Protein AF-X0PXN6-F1 (afdb_monomer_lite)

Organism: NCBI:txid1219028

pLDDT: mean 72.83, std 19.93, range [31.2, 92.56]

InterPro domains:
  IPR001207 Transposase, mutator type [PF00872] (10-103)
  IPR001207 Transposase, mutator type [PTHR33217] (7-123)

Foldseek 3Di:
DDDPVQLLPDLDLVSNVVVLVVCCVVPCVPCVPVNCVCVVCVVVVCCCSFAAPLQSVVVVDCCVVCVLVVQLVVVCVVVVHQPDPVSSVVSSVVSSVVVVVVDDDRGPVVCVVVVVQVQTAHSNHGDPDPDPHDDPPPDDDDPPPDPDDDDDDDDDDDD

Secondary structure (DSSP, 8-state):
---THHHHT-SSHHHHHHHHHHHHHHHTTT-HHHHHHHHHTHHHHTGGGGS-HHHHHHHS--HHHHHHHHHHHHHHHHTTS-SSHHHHHHHHHHHHHHHHTTPPPPSSTTHHHHHHTTPPEETTEE-------PPP---S--------PPP--------

Structure (mmCIF, N/CA/C/O backbone):
data_AF-X0PXN6-F1
#
_entry.id   AF-X0PXN6-F1
#
loop_
_atom_site.group_PDB
_atom_site.id
_atom_site.type_symbol
_atom_site.label_atom_id
_atom_site.label_alt_id
_atom_site.label_comp_id
_atom_site.label_asym_id
_atom_site.label_entity_id
_atom_site.label_seq_id
_atom_site.pdbx_PDB_ins_code
_atom_site.Cartn_x
_atom_site.Cartn_y
_atom_site.Cartn_z
_atom_site.occupancy
_atom_site.B_iso_or_equiv
_atom_site.auth_seq_id
_atom_site.auth_comp_id
_atom_site.auth_asym_id
_atom_site.auth_atom_id
_atom_site.pdbx_PDB_model_num
ATOM 1 N N . MET A 1 1 ? -6.263 10.591 22.579 1.00 42.00 1 MET A N 1
ATOM 2 C CA . MET A 1 1 ? -6.491 10.896 21.155 1.00 42.00 1 MET A CA 1
ATOM 3 C C . MET A 1 1 ? -6.136 9.650 20.378 1.00 42.00 1 MET A C 1
ATOM 5 O O . MET A 1 1 ? -4.974 9.266 20.478 1.00 42.00 1 MET A O 1
ATOM 9 N N . PRO A 1 2 ? -7.087 9.024 19.677 1.00 44.78 2 PRO A N 1
ATOM 10 C CA . PRO A 1 2 ? -6.759 7.929 18.789 1.00 44.78 2 PRO A CA 1
ATOM 11 C C . PRO A 1 2 ? -6.020 8.474 17.561 1.00 44.78 2 PRO A C 1
ATOM 13 O O . PRO A 1 2 ? -6.481 9.409 16.908 1.00 44.78 2 PRO A O 1
ATOM 16 N N . THR A 1 3 ? -4.816 7.975 17.293 1.00 45.84 3 THR A N 1
ATOM 17 C CA . THR A 1 3 ? -4.031 8.392 16.112 1.00 45.84 3 THR A CA 1
ATOM 18 C C . THR A 1 3 ? -4.481 7.617 14.866 1.00 45.84 3 THR A C 1
ATOM 20 O O . THR A 1 3 ? -5.019 6.525 15.019 1.00 45.84 3 THR A O 1
ATOM 23 N N . PRO A 1 4 ? -4.248 8.103 13.628 1.00 49.81 4 PRO A N 1
ATOM 24 C CA . PRO A 1 4 ? -4.602 7.365 12.404 1.00 49.81 4 PRO A CA 1
ATOM 25 C C . PRO A 1 4 ? -4.075 5.919 12.360 1.00 49.81 4 PRO A C 1
ATOM 27 O O . PRO A 1 4 ? -4.700 5.058 11.754 1.00 49.81 4 PRO A O 1
ATOM 30 N N . GLY A 1 5 ? -2.975 5.629 13.070 1.00 50.62 5 GLY A N 1
ATOM 31 C CA . GLY A 1 5 ? -2.446 4.272 13.219 1.00 50.62 5 GLY A CA 1
ATOM 32 C C . GLY A 1 5 ? -3.343 3.309 14.008 1.00 50.62 5 GLY A C 1
ATOM 33 O O . GLY A 1 5 ? -3.165 2.106 13.890 1.00 50.62 5 GLY A O 1
ATOM 34 N N . GLU A 1 6 ? -4.321 3.787 14.782 1.00 53.44 6 GLU A N 1
ATOM 35 C CA . GLU A 1 6 ? -5.251 2.931 15.538 1.00 53.44 6 GLU A CA 1
ATOM 36 C C . GLU A 1 6 ? -6.342 2.298 14.666 1.00 53.44 6 GLU A C 1
ATOM 38 O O . GLU A 1 6 ? -6.915 1.287 15.064 1.00 53.44 6 GLU A O 1
ATOM 43 N N . ILE A 1 7 ? -6.601 2.849 13.474 1.00 56.06 7 ILE A N 1
ATOM 44 C CA . ILE A 1 7 ? -7.507 2.243 12.487 1.00 56.06 7 ILE A CA 1
ATOM 45 C C . ILE A 1 7 ? -6.787 1.090 11.772 1.00 56.06 7 ILE A C 1
ATOM 47 O O . ILE A 1 7 ? -7.339 -0.002 11.663 1.00 56.06 7 ILE A O 1
ATOM 51 N N . ASP A 1 8 ? -5.529 1.307 11.374 1.00 52.91 8 ASP A N 1
ATOM 52 C CA . ASP A 1 8 ? -4.734 0.326 10.623 1.00 52.91 8 ASP A CA 1
ATOM 53 C C . ASP A 1 8 ? -4.127 -0.778 11.511 1.00 52.91 8 ASP A C 1
ATOM 55 O O . ASP A 1 8 ? -3.851 -1.869 11.032 1.00 52.91 8 ASP A O 1
ATOM 59 N N . LEU A 1 9 ? -3.910 -0.546 12.812 1.00 57.59 9 LEU A N 1
ATOM 60 C CA . LEU A 1 9 ? -3.360 -1.554 13.741 1.00 57.59 9 LEU A CA 1
ATOM 61 C C . LEU A 1 9 ? -4.438 -2.327 14.516 1.00 57.59 9 LEU A C 1
ATOM 63 O O . LEU A 1 9 ? -4.117 -3.100 15.422 1.00 57.59 9 LEU A O 1
ATOM 67 N N . ALA A 1 10 ? -5.718 -2.117 14.208 1.00 59.00 10 ALA A N 1
ATOM 68 C CA . ALA A 1 10 ? -6.798 -2.819 14.881 1.00 59.00 10 ALA A CA 1
ATOM 69 C C . ALA A 1 10 ? -6.804 -4.309 14.492 1.00 59.00 10 ALA A C 1
ATOM 71 O O . ALA A 1 10 ? -7.171 -4.684 13.385 1.00 59.00 10 ALA A O 1
ATOM 72 N N . GLU A 1 11 ? -6.470 -5.179 15.448 1.00 63.19 11 GLU A N 1
ATOM 73 C CA . GLU A 1 11 ? -6.535 -6.646 15.299 1.00 63.19 11 GLU A CA 1
ATOM 74 C C . GLU A 1 11 ? -7.973 -7.188 15.128 1.00 63.19 11 GLU A C 1
ATOM 76 O O . GLU A 1 11 ? -8.176 -8.390 14.943 1.00 63.19 11 GLU A O 1
ATOM 81 N N . ASP A 1 12 ? -8.983 -6.319 15.243 1.00 72.50 12 ASP A N 1
ATOM 82 C CA . ASP A 1 12 ? -10.396 -6.683 15.244 1.00 72.50 12 ASP A CA 1
ATOM 83 C C . ASP A 1 12 ? -11.243 -5.684 14.448 1.00 72.50 12 ASP A C 1
ATOM 85 O O . ASP A 1 12 ? -11.092 -4.467 14.596 1.00 72.50 12 ASP A O 1
ATOM 89 N N . ILE A 1 13 ? -12.187 -6.211 13.666 1.00 74.56 13 ILE A N 1
ATOM 90 C CA . ILE A 1 13 ? -13.124 -5.434 12.843 1.00 74.56 13 ILE A CA 1
ATOM 91 C C . ILE A 1 13 ? -13.958 -4.512 13.737 1.00 74.56 13 ILE A C 1
ATOM 93 O O . ILE A 1 13 ? -14.159 -3.346 13.403 1.00 74.56 13 ILE A O 1
ATOM 97 N N . ASP A 1 14 ? -14.381 -5.002 14.904 1.00 76.56 14 ASP A N 1
ATOM 98 C CA . ASP A 1 14 ? -15.207 -4.232 15.837 1.00 76.56 14 ASP A CA 1
ATOM 99 C C . ASP A 1 14 ? -14.459 -2.997 16.363 1.00 76.56 14 ASP A C 1
ATOM 101 O O . ASP A 1 14 ? -15.012 -1.897 16.429 1.00 76.56 14 ASP A O 1
ATOM 105 N N . LYS A 1 15 ? -13.166 -3.151 16.681 1.00 77.38 15 LYS A N 1
ATOM 106 C CA . LYS A 1 15 ? -12.310 -2.037 17.118 1.00 77.38 15 LYS A CA 1
ATOM 107 C C . LYS A 1 15 ? -12.059 -1.052 15.981 1.00 77.38 15 LYS A C 1
ATOM 109 O O . LYS A 1 15 ? -12.125 0.156 16.204 1.00 77.38 15 LYS A O 1
ATOM 114 N N . ALA A 1 16 ? -11.831 -1.557 14.771 1.00 78.62 16 ALA A N 1
ATOM 115 C CA . ALA A 1 16 ? -11.609 -0.723 13.599 1.00 78.62 16 ALA A CA 1
ATOM 116 C C . ALA A 1 16 ? -12.847 0.128 13.262 1.00 78.62 16 ALA A C 1
ATOM 118 O O . ALA A 1 16 ? -12.730 1.320 12.987 1.00 78.62 16 ALA A O 1
ATOM 119 N N . GLN A 1 17 ? -14.052 -0.434 13.387 1.00 79.75 17 GLN A N 1
ATOM 120 C CA . GLN A 1 17 ? -15.301 0.310 13.201 1.00 79.75 17 GLN A CA 1
ATOM 121 C C . GLN A 1 17 ? -15.504 1.408 14.251 1.00 79.75 17 GLN A C 1
ATOM 123 O O . GLN A 1 17 ? -15.982 2.495 13.920 1.00 79.75 17 GLN A O 1
ATOM 128 N N . VAL A 1 18 ? -15.140 1.156 15.514 1.00 83.38 18 VAL A N 1
ATOM 129 C CA . VAL A 1 18 ? -15.170 2.194 16.559 1.00 83.38 18 VAL A CA 1
ATOM 130 C C . VAL A 1 18 ? -14.184 3.317 16.229 1.00 83.38 18 VAL A C 1
ATOM 132 O O . VAL A 1 18 ? -14.535 4.491 16.354 1.00 83.38 18 VAL A O 1
ATOM 135 N N . ALA A 1 19 ? -12.987 2.974 15.751 1.00 82.38 19 ALA A N 1
ATOM 136 C CA . ALA A 1 19 ? -11.973 3.949 15.368 1.00 82.38 19 ALA A CA 1
ATOM 137 C C . ALA A 1 19 ? -12.395 4.794 14.149 1.00 82.38 19 ALA A C 1
ATOM 139 O O . ALA A 1 19 ? -12.211 6.010 14.168 1.00 82.38 19 ALA A O 1
ATOM 140 N N . ILE A 1 20 ? -13.043 4.199 13.138 1.00 83.44 20 ILE A N 1
ATOM 141 C CA . ILE A 1 20 ? -13.601 4.934 11.985 1.00 83.44 20 ILE A CA 1
ATOM 142 C C . ILE A 1 20 ? -14.661 5.946 12.439 1.00 83.44 20 ILE A C 1
ATOM 144 O O . ILE A 1 20 ? -14.635 7.095 12.004 1.00 83.44 20 ILE A O 1
ATOM 148 N N . LYS A 1 21 ? -15.553 5.563 13.361 1.00 83.88 21 LYS A N 1
ATOM 149 C CA . LYS A 1 21 ? -16.565 6.483 13.913 1.00 83.88 21 LYS A CA 1
ATOM 150 C C . LYS A 1 21 ? -15.941 7.634 14.700 1.00 83.88 21 LYS A C 1
ATOM 152 O O . LYS A 1 21 ? -16.400 8.767 14.595 1.00 83.88 21 LYS A O 1
ATOM 157 N N . ALA A 1 22 ? -14.894 7.365 15.478 1.00 84.81 22 ALA A N 1
ATOM 158 C CA . ALA A 1 22 ? -14.157 8.418 16.174 1.00 84.81 22 ALA A CA 1
ATOM 159 C C . ALA A 1 22 ? -13.478 9.379 15.180 1.00 84.81 22 ALA A C 1
ATOM 161 O O . ALA A 1 22 ? -13.573 10.594 15.329 1.00 84.81 22 ALA A O 1
ATOM 162 N N . PHE A 1 23 ? -12.871 8.841 14.118 1.00 84.31 23 PHE A N 1
ATOM 163 C CA . PHE A 1 23 ? -12.252 9.630 13.053 1.00 84.31 23 PHE A CA 1
ATOM 164 C C . PHE A 1 23 ? -13.262 10.511 12.307 1.00 84.31 23 PHE A C 1
ATOM 166 O O . PHE A 1 23 ? -12.964 11.663 11.989 1.00 84.31 23 PHE A O 1
ATOM 173 N N . GLU A 1 24 ? -14.464 9.996 12.050 1.00 87.31 24 GLU A N 1
ATOM 174 C CA . GLU A 1 24 ? -15.550 10.772 11.456 1.00 87.31 24 GLU A CA 1
ATOM 175 C C . GLU A 1 24 ? -15.902 11.986 12.325 1.00 87.31 24 GLU A C 1
ATOM 177 O O . GLU A 1 24 ? -15.924 13.107 11.818 1.00 87.31 24 GLU A O 1
ATOM 182 N N . ILE A 1 25 ? -16.086 11.796 13.634 1.00 87.06 25 ILE A N 1
ATOM 183 C CA . ILE A 1 25 ? -16.408 12.885 14.571 1.00 87.06 25 ILE A CA 1
ATOM 184 C C . ILE A 1 25 ? -15.316 13.964 14.568 1.00 87.06 25 ILE A C 1
ATOM 186 O O . ILE A 1 25 ? -15.624 15.155 14.496 1.00 87.06 25 ILE A O 1
ATOM 190 N N . ASP A 1 26 ? -14.048 13.554 14.599 1.00 86.06 26 ASP A N 1
ATOM 191 C CA . ASP A 1 26 ? -12.920 14.476 14.743 1.00 86.06 26 ASP A CA 1
ATOM 192 C C . ASP A 1 26 ? -12.595 15.243 13.446 1.00 86.06 26 ASP A C 1
ATOM 194 O O . ASP A 1 26 ? -12.159 16.399 13.493 1.00 86.06 26 ASP A O 1
ATOM 198 N N . TYR A 1 27 ? -12.811 14.632 12.273 1.00 86.00 27 TYR A N 1
ATOM 199 C CA . TYR A 1 27 ? -12.330 15.170 10.994 1.00 86.00 27 TYR A CA 1
ATOM 200 C C . TYR A 1 27 ? -13.418 15.532 9.976 1.00 86.00 27 TYR A C 1
ATOM 202 O O . TYR A 1 27 ? -13.090 16.218 8.999 1.00 86.00 27 TYR A O 1
ATOM 210 N N . ALA A 1 28 ? -14.692 15.170 10.182 1.00 83.12 28 ALA A N 1
ATOM 211 C CA . ALA A 1 28 ? -15.772 15.443 9.219 1.00 83.12 28 ALA A CA 1
ATOM 212 C C . ALA A 1 28 ? -15.908 16.931 8.873 1.00 83.12 28 ALA A C 1
ATOM 214 O O . ALA A 1 28 ? -16.120 17.280 7.713 1.00 83.12 28 ALA A O 1
ATOM 215 N N . VAL A 1 29 ? -15.720 17.819 9.855 1.00 87.06 29 VAL A N 1
ATOM 216 C CA . VAL A 1 29 ? -15.842 19.272 9.650 1.00 87.06 29 VAL A CA 1
ATOM 217 C C . VAL A 1 29 ? -14.716 19.812 8.765 1.00 87.06 29 VAL A C 1
ATOM 219 O O . VAL A 1 29 ? -14.941 20.687 7.930 1.00 87.06 29 VAL A O 1
ATOM 222 N N . LYS A 1 30 ? -13.494 19.295 8.928 1.00 90.06 30 LYS A N 1
ATOM 223 C CA . LYS A 1 30 ? -12.305 19.820 8.242 1.00 90.06 30 LYS A CA 1
ATOM 224 C C . LYS A 1 30 ? -12.074 19.166 6.881 1.00 90.06 30 LYS A C 1
ATOM 226 O O . LYS A 1 30 ? -11.629 19.837 5.951 1.00 90.06 30 LYS A O 1
ATOM 231 N N . TYR A 1 31 ? -12.374 17.875 6.756 1.00 89.12 31 TYR A N 1
ATOM 232 C CA . TYR A 1 31 ? -12.085 17.078 5.563 1.00 89.12 31 TYR A CA 1
ATOM 233 C C . TYR A 1 31 ? -13.262 16.172 5.164 1.00 89.12 31 TYR A C 1
ATOM 235 O O . TYR A 1 31 ? -13.097 14.954 5.059 1.00 89.12 31 TYR A O 1
ATOM 243 N N . PRO A 1 32 ? -14.439 16.743 4.854 1.00 88.50 32 PRO A N 1
ATOM 244 C CA . PRO A 1 32 ? -15.662 15.969 4.626 1.00 88.50 32 PRO A CA 1
ATOM 245 C C . PRO A 1 32 ? -15.529 14.942 3.492 1.00 88.50 32 PRO A C 1
ATOM 247 O O . PRO A 1 32 ? -16.033 13.830 3.591 1.00 88.50 32 PRO A O 1
ATOM 250 N N . LYS A 1 33 ? -14.787 15.271 2.425 1.00 90.25 33 LYS A N 1
ATOM 251 C CA . LYS A 1 33 ? -14.565 14.354 1.291 1.00 90.25 33 LYS A CA 1
ATOM 252 C C . LYS A 1 33 ? -13.654 13.172 1.628 1.00 90.25 33 LYS A C 1
ATOM 254 O O . LYS A 1 33 ? -13.830 12.101 1.060 1.00 90.25 33 LYS A O 1
ATOM 259 N N . ALA A 1 34 ? -12.658 13.380 2.490 1.00 86.88 34 ALA A N 1
ATOM 260 C CA . ALA A 1 34 ? -11.730 12.320 2.881 1.00 86.88 34 ALA A CA 1
ATOM 261 C C . ALA A 1 34 ? -12.410 11.344 3.844 1.00 86.88 34 ALA A C 1
ATOM 263 O O . ALA A 1 34 ? -12.277 10.137 3.692 1.00 86.88 34 ALA A O 1
ATOM 264 N N . VAL A 1 35 ? -13.195 11.882 4.778 1.00 89.00 35 VAL A N 1
ATOM 265 C CA . VAL A 1 35 ? -13.983 11.094 5.728 1.00 89.00 35 VAL A CA 1
ATOM 266 C C . VAL A 1 35 ? -15.020 10.251 4.992 1.00 89.00 35 VAL A C 1
ATOM 268 O O . VAL A 1 35 ? -15.028 9.044 5.189 1.00 89.00 35 VAL A O 1
ATOM 271 N N . ALA A 1 36 ? -15.775 10.844 4.056 1.00 89.88 36 ALA A N 1
ATOM 272 C CA . ALA A 1 36 ? -16.732 10.108 3.227 1.00 89.88 36 ALA A CA 1
ATOM 273 C C . ALA A 1 36 ? -16.087 8.916 2.499 1.00 89.88 36 ALA A C 1
ATOM 275 O O . ALA A 1 36 ? -16.656 7.836 2.441 1.00 89.88 36 ALA A O 1
ATOM 276 N N . LYS A 1 37 ? -14.859 9.078 1.991 1.00 88.81 37 LYS A N 1
ATOM 277 C CA . LYS A 1 37 ? -14.141 7.984 1.324 1.00 88.81 37 LYS A CA 1
ATOM 278 C C . LYS A 1 37 ? -13.801 6.827 2.257 1.00 88.81 37 LYS A C 1
ATOM 280 O O . LYS A 1 37 ? -13.876 5.682 1.840 1.00 88.81 37 LYS A O 1
ATOM 285 N N . ILE A 1 38 ? -13.438 7.118 3.500 1.00 86.12 38 ILE A N 1
ATOM 286 C CA . ILE A 1 38 ? -13.111 6.082 4.484 1.00 86.12 38 ILE A CA 1
ATOM 287 C C . ILE A 1 38 ? -14.384 5.383 4.971 1.00 86.12 38 ILE A C 1
ATOM 289 O O . ILE A 1 38 ? -14.378 4.169 5.143 1.00 86.12 38 ILE A O 1
ATOM 293 N N . THR A 1 39 ? -15.474 6.126 5.180 1.00 86.44 39 THR A N 1
ATOM 294 C CA . THR A 1 39 ? -16.744 5.564 5.657 1.00 86.44 39 THR A CA 1
ATOM 295 C C . THR A 1 39 ? -17.475 4.760 4.585 1.00 86.44 39 THR A C 1
ATOM 297 O O . THR A 1 39 ? -18.019 3.706 4.904 1.00 86.44 39 THR A O 1
ATOM 300 N N . ASP A 1 40 ? -17.476 5.227 3.332 1.00 89.00 40 ASP A N 1
ATOM 301 C CA . ASP A 1 40 ? -18.170 4.566 2.218 1.00 89.00 40 ASP A CA 1
ATOM 302 C C . ASP A 1 40 ? -17.488 3.250 1.821 1.00 89.00 40 ASP A C 1
ATOM 304 O O . ASP A 1 40 ? -18.171 2.275 1.524 1.00 89.00 40 ASP A O 1
ATOM 308 N N . ASP A 1 41 ? -16.151 3.219 1.846 1.00 87.62 41 ASP A N 1
ATOM 309 C CA . ASP A 1 41 ? -15.335 2.071 1.429 1.00 87.62 41 ASP A CA 1
ATOM 310 C C . ASP A 1 41 ? -14.812 1.255 2.640 1.00 87.62 41 ASP A C 1
ATOM 312 O O . ASP A 1 41 ? -13.833 0.510 2.535 1.00 87.62 41 ASP A O 1
ATOM 316 N N . ALA A 1 42 ? -15.434 1.400 3.819 1.00 84.12 42 ALA A N 1
ATOM 317 C CA . ALA A 1 42 ? -14.969 0.795 5.073 1.00 84.12 42 ALA A CA 1
ATOM 318 C C . ALA A 1 42 ? -14.912 -0.744 5.030 1.00 84.12 42 ALA A C 1
ATOM 320 O O . ALA A 1 42 ? -14.042 -1.354 5.648 1.00 84.12 42 ALA A O 1
ATOM 321 N N . ASP A 1 43 ? -15.819 -1.394 4.304 1.00 81.94 43 ASP A N 1
ATOM 322 C CA . ASP A 1 43 ? -15.826 -2.847 4.121 1.00 81.94 43 ASP A CA 1
ATOM 323 C C . ASP A 1 43 ? -14.606 -3.330 3.324 1.00 81.94 43 ASP A C 1
ATOM 325 O O . ASP A 1 43 ? -13.959 -4.303 3.710 1.00 81.94 43 ASP A O 1
ATOM 329 N N . VAL A 1 44 ? -14.248 -2.607 2.261 1.00 84.94 44 VAL A N 1
ATOM 330 C CA . VAL A 1 44 ? -13.060 -2.870 1.442 1.00 84.94 44 VAL A CA 1
ATOM 331 C C . VAL A 1 44 ? -11.786 -2.611 2.243 1.00 84.94 44 VAL A C 1
ATOM 333 O O . VAL A 1 44 ? -10.851 -3.411 2.184 1.00 84.94 44 VAL A O 1
ATOM 336 N N . LEU A 1 45 ? -11.752 -1.520 3.013 1.00 83.62 45 LEU A N 1
ATOM 337 C CA . LEU A 1 45 ? -10.599 -1.151 3.833 1.00 83.62 45 LEU A CA 1
ATOM 338 C C . LEU A 1 45 ? -10.331 -2.147 4.963 1.00 83.62 45 LEU A C 1
ATOM 340 O O . LEU A 1 45 ? -9.179 -2.306 5.336 1.00 83.62 45 LEU A O 1
ATOM 344 N N . LEU A 1 46 ? -11.345 -2.843 5.485 1.00 84.00 46 LEU A N 1
ATOM 345 C CA . LEU A 1 46 ? -11.185 -3.809 6.582 1.00 84.00 46 LEU A CA 1
ATOM 346 C C . LEU A 1 46 ? -11.002 -5.262 6.115 1.00 84.00 46 LEU A C 1
ATOM 348 O O . LEU A 1 46 ? -10.771 -6.151 6.939 1.00 84.00 46 LEU A O 1
ATOM 352 N N . GLU A 1 47 ? -11.049 -5.531 4.807 1.00 85.06 47 GLU A N 1
ATOM 353 C CA . GLU A 1 47 ? -10.868 -6.882 4.255 1.00 85.06 47 GLU A CA 1
ATOM 354 C C . GLU A 1 47 ? -9.474 -7.457 4.578 1.00 85.06 47 GLU A C 1
ATOM 356 O O . GLU A 1 47 ? -9.326 -8.676 4.679 1.00 85.06 47 GLU A O 1
ATOM 361 N N . PHE A 1 48 ? -8.455 -6.613 4.817 1.00 79.88 48 PHE A N 1
ATOM 362 C CA . PHE A 1 48 ? -7.098 -7.073 5.154 1.00 79.88 48 PHE A CA 1
ATOM 363 C C . PHE A 1 48 ? -7.057 -7.941 6.428 1.00 79.88 48 PHE A C 1
ATOM 365 O O . PHE A 1 48 ? -6.229 -8.846 6.526 1.00 79.88 48 PHE A O 1
ATOM 372 N N . ILE A 1 49 ? -7.981 -7.732 7.377 1.00 81.00 49 ILE A N 1
ATOM 373 C CA . ILE A 1 49 ? -8.052 -8.468 8.656 1.00 81.00 49 ILE A CA 1
ATOM 374 C C . ILE A 1 49 ? -8.336 -9.968 8.425 1.00 81.00 49 ILE A C 1
ATOM 376 O O . ILE A 1 49 ? -8.041 -10.814 9.274 1.00 81.00 49 ILE A O 1
ATOM 380 N N . ARG A 1 50 ? -8.881 -10.321 7.252 1.00 81.38 50 ARG A N 1
ATOM 381 C CA . ARG A 1 50 ? -9.162 -11.705 6.830 1.00 81.38 50 ARG A CA 1
ATOM 382 C C . ARG A 1 50 ? -7.957 -12.430 6.231 1.00 81.38 50 ARG A C 1
ATOM 384 O O . ARG A 1 50 ? -8.079 -13.604 5.876 1.00 81.38 50 ARG A O 1
ATOM 391 N N . TYR A 1 51 ? -6.819 -11.754 6.107 1.00 82.00 51 TYR A N 1
ATOM 392 C CA . TYR A 1 51 ? -5.540 -12.335 5.700 1.00 82.00 51 TYR A CA 1
ATOM 393 C C . TYR A 1 51 ? -4.670 -12.642 6.930 1.00 82.00 51 TYR A C 1
ATOM 395 O O . TYR A 1 51 ? -4.941 -12.103 8.006 1.00 82.00 51 TYR A O 1
ATOM 403 N N . PRO A 1 52 ? -3.636 -13.498 6.801 1.00 85.00 52 PRO A N 1
ATOM 404 C CA . PRO A 1 52 ? -2.739 -13.828 7.906 1.00 85.00 52 PRO A CA 1
ATOM 405 C C . PRO A 1 52 ? -2.094 -12.587 8.529 1.00 85.00 52 PRO A C 1
ATOM 407 O O . PRO A 1 52 ? -1.681 -11.682 7.798 1.00 85.00 52 PRO A O 1
ATOM 410 N N . ALA A 1 53 ? -1.948 -12.570 9.857 1.00 83.81 53 ALA A N 1
ATOM 411 C CA . ALA A 1 53 ? -1.330 -11.447 10.571 1.00 83.81 53 ALA A CA 1
ATOM 412 C C . ALA A 1 53 ? 0.114 -11.191 10.113 1.00 83.81 53 ALA A C 1
ATOM 414 O O . ALA A 1 53 ? 0.560 -10.049 10.012 1.00 83.81 53 ALA A O 1
ATOM 415 N N . GLU A 1 54 ? 0.832 -12.251 9.744 1.00 83.62 54 GLU A N 1
ATOM 416 C CA . GLU A 1 54 ? 2.191 -12.190 9.210 1.00 83.62 54 GLU A CA 1
ATOM 417 C C . GLU A 1 54 ? 2.267 -11.415 7.888 1.00 83.62 54 GLU A C 1
ATOM 419 O O . GLU A 1 54 ? 3.328 -10.920 7.514 1.00 83.62 54 GLU A O 1
ATOM 424 N N . HIS A 1 55 ? 1.152 -11.291 7.163 1.00 85.94 55 HIS A N 1
ATOM 425 C CA . HIS A 1 55 ? 1.094 -10.560 5.897 1.00 85.94 55 HIS A CA 1
ATOM 426 C C . HIS A 1 55 ? 0.700 -9.094 6.081 1.00 85.94 55 HIS A C 1
ATOM 428 O O . HIS A 1 55 ? 0.968 -8.299 5.181 1.00 85.94 55 HIS A O 1
ATOM 434 N N . TRP A 1 56 ? 0.132 -8.697 7.226 1.00 86.50 56 TRP A N 1
ATOM 435 C CA . TRP A 1 56 ? -0.375 -7.333 7.444 1.00 86.50 56 TRP A CA 1
ATOM 436 C C . TRP A 1 56 ? 0.700 -6.260 7.252 1.00 86.50 56 TRP A C 1
ATOM 438 O O . TRP A 1 56 ? 0.440 -5.241 6.618 1.00 86.50 56 TRP A O 1
ATOM 448 N N . ILE A 1 57 ? 1.941 -6.523 7.679 1.00 83.88 57 ILE A N 1
ATOM 449 C CA . ILE A 1 57 ? 3.072 -5.600 7.470 1.00 83.88 57 ILE A CA 1
ATOM 450 C C . ILE A 1 57 ? 3.323 -5.292 5.985 1.00 83.88 57 ILE A C 1
ATOM 452 O O . ILE A 1 57 ? 3.733 -4.183 5.646 1.00 83.88 57 ILE A O 1
ATOM 456 N N . HIS A 1 58 ? 3.052 -6.251 5.096 1.00 84.69 58 HIS A N 1
ATOM 457 C CA . HIS A 1 58 ? 3.196 -6.092 3.647 1.00 84.69 58 HIS A CA 1
ATOM 458 C C . HIS A 1 58 ? 1.948 -5.476 3.007 1.00 84.69 58 HIS A C 1
ATOM 460 O O . HIS A 1 58 ? 2.064 -4.832 1.969 1.00 84.69 58 HIS A O 1
ATOM 466 N N . LEU A 1 59 ? 0.771 -5.645 3.620 1.00 84.50 59 LEU A N 1
ATOM 467 C CA . LEU A 1 59 ? -0.502 -5.097 3.139 1.00 84.50 59 LEU A CA 1
ATOM 468 C C . LEU A 1 59 ? -0.704 -3.625 3.531 1.00 84.50 59 LEU A C 1
ATOM 470 O O . LEU A 1 59 ? -1.323 -2.883 2.776 1.00 84.50 59 LEU A O 1
ATOM 474 N N . HIS A 1 60 ? -0.154 -3.183 4.665 1.00 83.56 60 HIS A N 1
ATOM 475 C CA . HIS A 1 60 ? -0.295 -1.798 5.150 1.00 83.56 60 HIS A CA 1
ATOM 476 C C . HIS A 1 60 ? 0.754 -0.845 4.578 1.00 83.56 60 HIS A C 1
ATOM 478 O O . HIS A 1 60 ? 0.748 0.349 4.868 1.00 83.56 60 HIS A O 1
ATOM 484 N N . THR A 1 61 ? 1.686 -1.353 3.773 1.00 83.62 61 THR A N 1
ATOM 485 C CA . THR A 1 61 ? 2.722 -0.532 3.157 1.00 83.62 61 THR A CA 1
ATOM 486 C C . THR A 1 61 ? 2.489 -0.382 1.661 1.00 83.62 61 THR A C 1
ATOM 488 O O . THR A 1 61 ? 2.302 -1.347 0.924 1.00 83.62 61 THR A O 1
ATOM 491 N N . THR A 1 62 ? 2.576 0.853 1.179 1.00 86.62 62 THR A N 1
ATOM 492 C CA . THR A 1 62 ? 2.564 1.1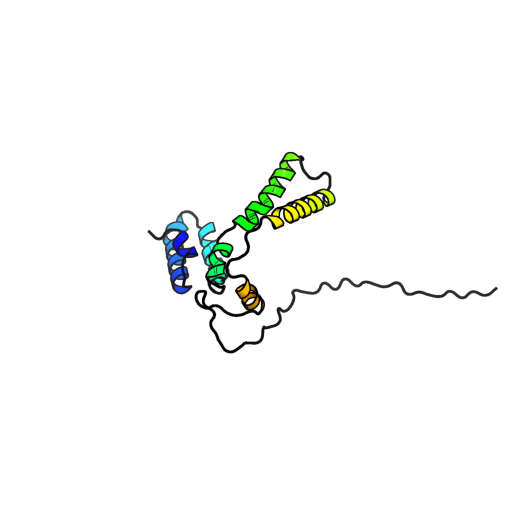64 -0.254 1.00 86.62 62 THR A CA 1
ATOM 493 C C . THR A 1 62 ? 3.954 1.052 -0.881 1.00 86.62 62 THR A C 1
ATOM 495 O O . THR A 1 62 ? 4.079 1.121 -2.105 1.00 86.62 62 THR A O 1
ATOM 498 N N . ASN A 1 63 ? 5.007 0.821 -0.082 1.00 84.81 63 ASN A N 1
ATOM 499 C CA . ASN A 1 63 ? 6.401 0.769 -0.533 1.00 84.81 63 ASN A CA 1
ATOM 500 C C . ASN A 1 63 ? 6.643 -0.186 -1.719 1.00 84.81 63 ASN A C 1
ATOM 502 O O . ASN A 1 63 ? 7.352 0.221 -2.643 1.00 84.81 63 ASN A O 1
ATOM 506 N N . PRO A 1 64 ? 6.073 -1.412 -1.766 1.00 82.00 64 PRO A N 1
ATOM 507 C CA . PRO A 1 64 ? 6.254 -2.311 -2.908 1.00 82.00 64 PRO A CA 1
ATOM 508 C C . PRO A 1 64 ? 5.761 -1.709 -4.232 1.00 82.00 64 PRO A C 1
ATOM 510 O O . PRO A 1 64 ? 6.362 -1.926 -5.287 1.00 82.00 64 PRO A O 1
ATOM 513 N N . ILE A 1 65 ? 4.702 -0.901 -4.182 1.00 84.00 65 ILE A N 1
ATOM 514 C CA . ILE A 1 65 ? 4.125 -0.225 -5.346 1.00 84.00 65 ILE A CA 1
ATOM 515 C C . ILE A 1 65 ? 4.905 1.066 -5.626 1.00 84.00 65 ILE A C 1
ATOM 517 O O . ILE A 1 65 ? 5.394 1.289 -6.731 1.00 84.00 65 ILE A O 1
ATOM 521 N N . GLU A 1 66 ? 5.087 1.921 -4.626 1.00 87.94 66 GLU A N 1
ATOM 522 C CA . GLU A 1 66 ? 5.715 3.229 -4.813 1.00 87.94 66 GLU A CA 1
ATOM 523 C C . GLU A 1 66 ? 7.184 3.128 -5.230 1.00 87.94 66 GLU A C 1
ATOM 525 O O . GLU A 1 66 ? 7.603 3.814 -6.165 1.00 87.94 66 GLU A O 1
ATOM 530 N N . SER A 1 67 ? 7.959 2.243 -4.598 1.00 86.50 67 SER A N 1
ATOM 531 C CA . SER A 1 67 ? 9.389 2.071 -4.879 1.00 86.50 67 SER A CA 1
ATOM 532 C C . SER A 1 67 ? 9.636 1.580 -6.308 1.00 86.50 67 SER A C 1
ATOM 534 O O . SER A 1 67 ? 10.515 2.092 -7.005 1.00 86.50 67 SER A O 1
ATOM 536 N N . THR A 1 68 ? 8.815 0.642 -6.789 1.00 83.81 68 THR A N 1
ATOM 537 C CA . THR A 1 68 ? 8.949 0.080 -8.141 1.00 83.81 68 THR A CA 1
ATOM 538 C C . THR A 1 68 ? 8.604 1.108 -9.215 1.00 83.81 68 THR A C 1
ATOM 540 O O . THR A 1 68 ? 9.355 1.285 -10.181 1.00 83.81 68 THR A O 1
ATOM 543 N N . PHE A 1 69 ? 7.522 1.867 -9.029 1.00 84.94 69 PHE A N 1
ATOM 544 C CA . PHE A 1 69 ? 7.142 2.926 -9.964 1.00 84.94 69 PHE A CA 1
ATOM 545 C C . PHE A 1 69 ? 8.029 4.173 -9.868 1.00 84.94 69 PHE A C 1
ATOM 547 O O . PHE A 1 69 ? 8.166 4.895 -10.862 1.00 84.94 69 PHE A O 1
ATOM 554 N N . ALA A 1 70 ? 8.681 4.429 -8.730 1.00 88.19 70 ALA A N 1
ATOM 555 C CA . ALA A 1 70 ? 9.617 5.541 -8.582 1.00 88.19 70 ALA A CA 1
ATOM 556 C C . ALA A 1 70 ? 10.775 5.449 -9.587 1.00 88.19 70 ALA A C 1
ATOM 558 O O . ALA A 1 70 ? 11.114 6.450 -10.223 1.00 88.19 70 ALA A O 1
ATOM 559 N N . THR A 1 71 ? 11.330 4.253 -9.817 1.00 85.31 71 THR A N 1
ATOM 560 C CA . THR A 1 71 ? 12.404 4.046 -10.804 1.00 85.31 71 THR A CA 1
ATOM 561 C C . THR A 1 71 ? 11.934 4.332 -12.231 1.00 85.31 71 THR A C 1
ATOM 563 O O . THR A 1 71 ? 12.632 5.006 -12.995 1.00 85.31 71 THR A O 1
ATOM 566 N N . VAL A 1 72 ? 10.726 3.887 -12.587 1.00 86.25 72 VAL A N 1
ATOM 567 C CA . VAL A 1 72 ? 10.133 4.139 -13.910 1.00 86.25 72 VAL A CA 1
ATOM 568 C C . VAL A 1 72 ? 9.902 5.637 -14.126 1.00 86.25 72 VAL A C 1
ATOM 570 O O . VAL A 1 72 ? 10.292 6.184 -15.163 1.00 86.25 72 VAL A O 1
ATOM 573 N N . ARG A 1 73 ? 9.333 6.330 -13.131 1.00 87.88 73 ARG A N 1
ATOM 574 C CA . ARG A 1 73 ? 9.095 7.784 -13.171 1.00 87.88 73 ARG A CA 1
ATOM 575 C C . ARG A 1 73 ? 10.400 8.565 -13.291 1.00 87.88 73 ARG A C 1
ATOM 577 O O . ARG A 1 73 ? 10.501 9.448 -14.142 1.00 87.88 73 ARG A O 1
ATOM 584 N N . LEU A 1 74 ? 11.407 8.212 -12.489 1.00 88.00 74 LEU A N 1
ATOM 585 C CA . LEU A 1 74 ? 12.730 8.835 -12.532 1.00 88.00 74 LEU A CA 1
ATOM 586 C C . LEU A 1 74 ? 13.352 8.701 -13.921 1.00 88.00 74 LEU A C 1
ATOM 588 O O . LEU A 1 74 ? 13.764 9.698 -14.515 1.00 88.00 74 LEU A O 1
ATOM 592 N N . ARG A 1 75 ? 13.385 7.484 -14.471 1.00 85.06 75 ARG A N 1
ATOM 593 C CA . ARG A 1 75 ? 14.007 7.249 -15.773 1.00 85.06 75 ARG A CA 1
ATOM 594 C C . ARG A 1 75 ? 13.258 7.962 -16.896 1.00 85.06 75 ARG A C 1
ATOM 596 O O . ARG A 1 75 ? 13.907 8.563 -17.743 1.00 85.06 75 ARG A O 1
ATOM 603 N N . THR A 1 76 ? 11.927 7.980 -16.850 1.00 86.19 76 THR A N 1
ATOM 604 C CA . THR A 1 76 ? 11.094 8.696 -17.831 1.00 86.19 76 THR A CA 1
ATOM 605 C C . THR A 1 76 ? 11.380 10.197 -17.817 1.00 86.19 76 THR A C 1
ATOM 607 O O . THR A 1 76 ? 11.477 10.819 -18.873 1.00 86.19 76 THR A O 1
ATOM 610 N N . LYS A 1 77 ? 11.578 10.782 -16.628 1.00 86.31 77 LYS A N 1
ATOM 611 C CA . LYS A 1 77 ? 11.955 12.192 -16.477 1.00 86.31 77 LYS A CA 1
ATOM 612 C C . LYS A 1 77 ? 13.342 12.476 -17.065 1.00 86.31 77 LYS A C 1
ATOM 614 O O . LYS A 1 77 ? 13.499 13.454 -17.788 1.00 86.31 77 LYS A O 1
ATOM 619 N N . VAL A 1 78 ? 14.328 11.616 -16.794 1.00 87.12 78 VAL A N 1
ATOM 620 C CA . VAL A 1 78 ? 15.712 11.776 -17.285 1.00 87.12 78 VAL A CA 1
ATOM 621 C C . VAL A 1 78 ? 15.802 11.641 -18.806 1.00 87.12 78 VAL A C 1
ATOM 623 O O . VAL A 1 78 ? 16.506 12.418 -19.444 1.00 87.12 78 VAL A O 1
ATOM 626 N N . THR A 1 79 ? 15.074 10.698 -19.411 1.00 84.75 79 THR A N 1
ATOM 627 C CA . THR A 1 79 ? 15.101 10.481 -20.869 1.00 84.75 79 THR A CA 1
ATOM 628 C C . THR A 1 79 ? 14.190 11.428 -21.648 1.00 84.75 79 THR A C 1
ATOM 630 O O . THR A 1 79 ? 14.105 11.298 -22.863 1.00 84.75 79 THR A O 1
ATOM 633 N N . LYS A 1 80 ? 13.519 12.378 -20.974 1.00 85.56 80 LYS A N 1
ATOM 634 C CA . LYS A 1 80 ? 12.505 13.275 -21.562 1.00 85.56 80 LYS A CA 1
ATOM 635 C C . LYS A 1 80 ? 11.371 12.513 -22.259 1.00 85.56 80 LYS A C 1
ATOM 637 O O . LYS A 1 80 ? 10.880 12.913 -23.310 1.00 85.56 80 LYS A O 1
ATOM 642 N N . GLY A 1 81 ? 10.936 11.424 -21.634 1.00 79.94 81 GLY A N 1
ATOM 643 C CA . GLY A 1 81 ? 9.885 10.554 -22.138 1.00 79.94 81 GLY A CA 1
ATOM 644 C C . GLY A 1 81 ? 10.412 9.395 -22.989 1.00 79.94 81 GLY A C 1
ATOM 645 O O . GLY A 1 81 ? 11.584 9.353 -23.367 1.00 79.94 81 GLY A O 1
ATOM 646 N N . PRO A 1 82 ? 9.560 8.400 -23.257 1.00 75.69 82 PRO A N 1
ATOM 647 C CA . PRO A 1 82 ? 9.866 7.348 -24.203 1.00 75.69 82 PRO A CA 1
ATOM 648 C C . PRO A 1 82 ? 9.496 7.828 -25.608 1.00 75.69 82 PRO A C 1
ATOM 650 O O . PRO A 1 82 ? 8.346 8.182 -25.854 1.00 75.69 82 PRO A O 1
ATOM 653 N N . GLY A 1 83 ? 10.447 7.825 -26.544 1.00 82.94 83 GLY A N 1
ATOM 654 C CA . GLY A 1 83 ? 10.227 8.291 -27.925 1.00 82.94 83 GLY A CA 1
ATOM 655 C C . GLY A 1 83 ? 9.095 7.579 -28.689 1.00 82.94 83 GLY A C 1
ATOM 656 O O . GLY A 1 83 ? 8.728 8.004 -29.778 1.00 82.94 83 GLY A O 1
ATOM 657 N N . SER A 1 84 ? 8.522 6.509 -28.130 1.00 88.19 84 SER A N 1
ATOM 658 C CA . SER A 1 84 ? 7.270 5.896 -28.571 1.00 88.19 84 SER A CA 1
ATOM 659 C C . SER A 1 84 ? 6.575 5.166 -27.412 1.00 88.19 84 SER A C 1
ATOM 661 O O . SER A 1 84 ? 7.205 4.804 -26.414 1.00 88.19 84 SER A O 1
ATOM 663 N N . ARG A 1 85 ? 5.274 4.871 -27.555 1.00 88.19 85 ARG A N 1
ATOM 664 C CA . ARG A 1 85 ? 4.516 4.068 -26.573 1.00 88.19 85 ARG A CA 1
ATOM 665 C C . ARG A 1 85 ? 5.134 2.682 -26.356 1.00 88.19 85 ARG A C 1
ATOM 667 O O . ARG A 1 85 ? 5.230 2.230 -25.218 1.00 88.19 85 ARG A O 1
ATOM 674 N N . ALA A 1 86 ? 5.562 2.025 -27.435 1.00 92.25 86 ALA A N 1
ATOM 675 C CA . ALA A 1 86 ? 6.189 0.706 -27.370 1.00 92.25 86 ALA A CA 1
ATOM 676 C C . ALA A 1 86 ? 7.514 0.748 -26.591 1.00 92.25 86 ALA A C 1
ATOM 678 O O . ALA A 1 86 ? 7.738 -0.089 -25.718 1.00 92.25 86 ALA A O 1
ATOM 679 N N . ALA A 1 87 ? 8.344 1.769 -26.835 1.00 88.00 87 ALA A N 1
ATOM 680 C CA . ALA A 1 87 ? 9.589 1.972 -26.098 1.00 88.00 87 ALA A CA 1
ATOM 681 C C . ALA A 1 87 ? 9.337 2.239 -24.605 1.00 88.00 87 ALA A C 1
ATOM 683 O O . ALA A 1 87 ? 10.062 1.729 -23.754 1.00 88.00 87 ALA A O 1
ATOM 684 N N . GLY A 1 88 ? 8.282 2.989 -24.273 1.00 89.25 88 GLY A N 1
ATOM 685 C CA . GLY A 1 88 ? 7.901 3.267 -22.887 1.00 89.25 88 GLY A CA 1
ATOM 686 C C . GLY A 1 88 ? 7.460 2.022 -22.133 1.00 89.25 88 GLY A C 1
ATOM 687 O O . GLY A 1 88 ? 7.900 1.801 -21.006 1.00 89.25 88 GLY A O 1
ATOM 688 N N . LEU A 1 89 ? 6.648 1.177 -22.771 1.00 91.62 89 LEU A N 1
ATOM 689 C CA . LEU A 1 89 ? 6.211 -0.085 -22.181 1.00 91.62 89 LEU A CA 1
ATOM 690 C C . LEU A 1 89 ? 7.389 -1.047 -21.976 1.00 91.62 89 LEU A C 1
ATOM 692 O O . LEU A 1 89 ? 7.522 -1.622 -20.898 1.00 91.62 89 LEU A O 1
ATOM 696 N N . ALA A 1 90 ? 8.272 -1.174 -22.972 1.00 92.06 90 ALA A N 1
ATOM 697 C CA . ALA A 1 90 ? 9.480 -1.988 -22.860 1.00 92.06 90 ALA A CA 1
ATOM 698 C C . ALA A 1 90 ? 10.401 -1.491 -21.733 1.00 92.06 90 ALA A C 1
ATOM 700 O O . ALA A 1 90 ? 10.925 -2.293 -20.961 1.00 92.06 90 ALA A O 1
ATOM 701 N N . MET A 1 91 ? 10.557 -0.170 -21.595 1.00 90.69 91 MET A N 1
ATOM 702 C CA . MET A 1 91 ? 11.345 0.430 -20.521 1.00 90.69 91 MET A CA 1
ATOM 703 C C . MET A 1 91 ? 10.739 0.150 -19.144 1.00 90.69 91 MET A C 1
ATOM 705 O O . MET A 1 91 ? 11.464 -0.272 -18.247 1.00 90.69 91 MET A O 1
ATOM 709 N N . ALA A 1 92 ? 9.430 0.353 -18.971 1.00 90.12 92 ALA A N 1
ATOM 710 C CA . ALA A 1 92 ? 8.748 0.052 -17.715 1.00 90.12 92 ALA A CA 1
ATOM 711 C C . ALA A 1 92 ? 8.911 -1.428 -17.343 1.00 90.12 92 ALA A C 1
ATOM 713 O O . ALA A 1 92 ? 9.364 -1.724 -16.243 1.00 90.12 92 ALA A O 1
ATOM 714 N N . TYR A 1 93 ? 8.660 -2.337 -18.293 1.00 91.62 93 TYR A N 1
ATOM 715 C CA . TYR A 1 93 ? 8.833 -3.776 -18.096 1.00 91.62 93 TYR A CA 1
ATOM 716 C C . TYR A 1 93 ? 10.248 -4.126 -17.622 1.00 91.62 93 TYR A C 1
ATOM 718 O O . TYR A 1 93 ? 10.406 -4.787 -16.600 1.00 91.62 93 TYR A O 1
ATOM 726 N N . LYS A 1 94 ? 11.287 -3.640 -18.314 1.00 92.56 94 LYS A N 1
ATOM 727 C CA . LYS A 1 94 ? 12.681 -3.952 -17.964 1.00 92.56 94 LYS A CA 1
ATOM 728 C C . LYS A 1 94 ? 13.121 -3.358 -16.629 1.00 92.56 94 LYS A C 1
ATOM 730 O O . LYS A 1 94 ? 13.891 -3.988 -15.910 1.00 92.56 94 LYS A O 1
ATOM 735 N N . LEU A 1 95 ? 12.625 -2.178 -16.266 1.00 90.31 95 LEU A N 1
ATOM 736 C CA . LEU A 1 95 ? 12.911 -1.584 -14.959 1.00 90.31 95 LEU A CA 1
ATOM 737 C C . LEU A 1 95 ? 12.203 -2.334 -13.827 1.00 90.31 95 LEU A C 1
ATOM 739 O O . LEU A 1 95 ? 12.807 -2.545 -12.778 1.00 90.31 95 LEU A O 1
ATOM 743 N N . THR A 1 96 ? 10.966 -2.783 -14.042 1.00 89.44 96 THR A N 1
ATOM 744 C CA . THR A 1 96 ? 10.246 -3.622 -13.077 1.00 89.44 96 THR A CA 1
ATOM 745 C C . THR A 1 96 ? 10.905 -4.996 -12.931 1.00 89.44 96 THR A C 1
ATOM 747 O O . THR A 1 96 ? 11.114 -5.442 -11.807 1.00 89.44 96 THR A O 1
ATOM 750 N N . GLU A 1 97 ? 11.319 -5.627 -14.034 1.00 91.06 97 GLU A N 1
ATOM 751 C CA . GLU A 1 97 ? 12.067 -6.895 -14.039 1.00 91.06 97 GLU A CA 1
ATOM 752 C C . GLU A 1 97 ? 13.385 -6.774 -13.252 1.00 91.06 97 GLU A C 1
ATOM 754 O O . GLU A 1 97 ? 13.698 -7.623 -12.421 1.00 91.06 97 GLU A O 1
ATOM 759 N N . ALA A 1 98 ? 14.129 -5.677 -13.433 1.00 88.69 98 ALA A N 1
ATOM 760 C CA . ALA A 1 98 ? 15.349 -5.415 -12.669 1.00 88.69 98 ALA A CA 1
ATOM 761 C C . ALA A 1 98 ? 15.083 -5.137 -11.176 1.00 88.69 98 ALA A C 1
ATOM 763 O O . ALA A 1 98 ? 15.881 -5.526 -10.319 1.00 88.69 98 ALA A O 1
ATOM 764 N N . ALA A 1 99 ? 13.975 -4.465 -10.847 1.00 85.69 99 ALA A N 1
ATOM 765 C CA . ALA A 1 99 ? 13.586 -4.200 -9.464 1.00 85.69 99 ALA A CA 1
ATOM 766 C C . ALA A 1 99 ? 13.185 -5.484 -8.719 1.00 85.69 99 ALA A C 1
ATOM 768 O O . ALA A 1 99 ? 13.507 -5.613 -7.537 1.00 85.69 99 ALA A O 1
ATOM 769 N N . GLN A 1 100 ? 12.560 -6.444 -9.413 1.00 87.94 100 GLN A N 1
ATOM 770 C CA . GLN A 1 100 ? 12.100 -7.718 -8.850 1.00 87.94 100 GLN A CA 1
ATOM 771 C C . GLN A 1 100 ? 13.203 -8.478 -8.106 1.00 87.94 100 GLN A C 1
ATOM 773 O O . GLN A 1 100 ? 12.954 -9.038 -7.042 1.00 87.94 100 GLN A O 1
ATOM 778 N N . ALA A 1 101 ? 14.436 -8.461 -8.619 1.00 87.06 101 ALA A N 1
ATOM 779 C CA . ALA A 1 101 ? 15.570 -9.163 -8.011 1.00 87.06 101 ALA A CA 1
ATOM 780 C C . ALA A 1 101 ? 15.910 -8.687 -6.583 1.00 87.06 101 ALA A C 1
ATOM 782 O O . ALA A 1 101 ? 16.665 -9.344 -5.873 1.00 87.06 101 ALA A O 1
ATOM 783 N N . ARG A 1 102 ? 15.387 -7.527 -6.172 1.00 84.62 10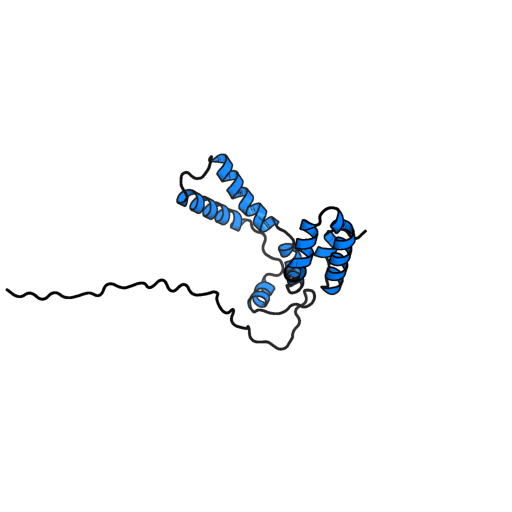2 ARG A N 1
ATOM 784 C CA . ARG A 1 102 ? 15.674 -6.865 -4.893 1.00 84.62 102 ARG A CA 1
ATOM 785 C C . ARG A 1 102 ? 14.488 -6.919 -3.932 1.00 84.62 102 ARG A C 1
ATOM 787 O O . ARG A 1 102 ? 14.580 -6.372 -2.836 1.00 84.62 102 ARG A O 1
ATOM 794 N N . TRP A 1 103 ? 13.356 -7.478 -4.360 1.00 86.88 103 TRP A N 1
ATOM 795 C CA . TRP A 1 103 ? 12.140 -7.473 -3.558 1.00 86.88 103 TRP A CA 1
ATOM 796 C C . TRP A 1 103 ? 12.294 -8.365 -2.337 1.00 86.88 103 TRP A C 1
ATOM 798 O O . TRP A 1 103 ? 12.793 -9.488 -2.410 1.00 86.88 103 TRP A O 1
ATOM 808 N N . ARG A 1 104 ? 11.842 -7.841 -1.199 1.00 85.31 104 ARG A N 1
ATOM 809 C CA . ARG A 1 104 ? 11.744 -8.617 0.027 1.00 85.31 104 ARG A CA 1
ATOM 810 C C . ARG A 1 104 ? 10.642 -9.661 -0.156 1.00 85.31 104 ARG A C 1
ATOM 812 O O . ARG A 1 104 ? 9.555 -9.337 -0.627 1.00 85.31 104 ARG A O 1
ATOM 819 N N . ALA A 1 105 ? 10.933 -10.903 0.217 1.00 85.62 105 ALA A N 1
ATOM 820 C CA . ALA A 1 105 ? 9.917 -11.943 0.272 1.00 85.62 105 ALA A CA 1
ATOM 821 C C . ALA A 1 105 ? 8.851 -11.602 1.327 1.00 85.62 105 ALA A C 1
ATOM 823 O O . ALA A 1 105 ? 9.158 -10.995 2.353 1.00 85.62 105 ALA A O 1
ATOM 824 N N . VAL A 1 106 ? 7.612 -12.018 1.069 1.00 85.25 106 VAL A N 1
ATOM 825 C CA . VAL A 1 106 ? 6.521 -11.931 2.048 1.00 85.25 106 VAL A CA 1
ATOM 826 C C . VAL A 1 106 ? 6.870 -12.804 3.253 1.00 85.25 106 VAL A C 1
ATOM 828 O O . VAL A 1 106 ? 7.411 -13.900 3.088 1.00 85.25 106 VAL A O 1
ATOM 831 N N . ASP A 1 107 ? 6.575 -12.326 4.459 1.00 85.69 107 ASP A N 1
ATOM 832 C CA . ASP A 1 107 ? 6.805 -13.115 5.668 1.00 85.69 107 ASP A CA 1
ATOM 833 C C . ASP A 1 107 ? 5.855 -14.333 5.687 1.00 85.69 107 ASP A C 1
ATOM 835 O O . ASP A 1 107 ? 4.740 -14.289 5.171 1.00 85.69 107 ASP A O 1
ATOM 839 N N . SER A 1 108 ? 6.311 -15.471 6.215 1.00 86.25 108 SER A N 1
ATOM 840 C CA . SER A 1 108 ? 5.579 -16.751 6.153 1.00 86.25 108 SER A CA 1
ATOM 841 C C . SER A 1 108 ? 5.036 -17.116 4.747 1.00 86.25 108 SER A C 1
ATOM 843 O O . SER A 1 108 ? 3.824 -17.268 4.562 1.00 86.25 108 SER A O 1
ATOM 845 N N . PRO A 1 109 ? 5.907 -17.336 3.732 1.00 86.19 109 PRO A N 1
ATOM 846 C CA . PRO A 1 109 ? 5.484 -17.628 2.353 1.00 86.19 109 PRO A CA 1
ATOM 847 C C . PRO A 1 109 ? 4.588 -18.864 2.201 1.00 86.19 109 PRO A C 1
ATOM 849 O O . PRO A 1 109 ? 3.798 -18.955 1.265 1.00 86.19 109 PRO A O 1
ATOM 852 N N . HIS A 1 110 ? 4.695 -19.828 3.117 1.00 84.69 110 HIS A N 1
ATOM 853 C CA . HIS A 1 110 ? 3.892 -21.050 3.101 1.00 84.69 110 HIS A CA 1
ATOM 854 C C . HIS A 1 110 ? 2.386 -20.772 3.282 1.00 84.69 110 HIS A C 1
ATOM 856 O O . HIS A 1 110 ? 1.562 -21.519 2.754 1.00 84.69 110 HIS A O 1
ATOM 862 N N . LEU A 1 111 ? 2.010 -19.664 3.937 1.00 86.25 111 LEU A N 1
ATOM 863 C CA . LEU A 1 111 ? 0.610 -19.253 4.110 1.00 86.25 111 LEU A CA 1
ATOM 864 C C . LEU A 1 111 ? -0.015 -18.714 2.817 1.00 86.25 111 LEU A C 1
ATOM 866 O 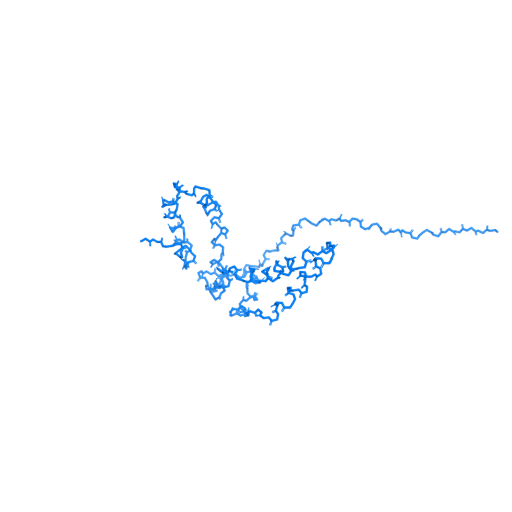O . LEU A 1 111 ? -1.234 -18.756 2.660 1.00 86.25 111 LEU A O 1
ATOM 870 N N . VAL A 1 112 ? 0.796 -18.283 1.843 1.00 85.69 112 VAL A N 1
ATOM 871 C CA . VAL A 1 112 ? 0.309 -17.794 0.540 1.00 85.69 112 VAL A CA 1
ATOM 872 C C . VAL A 1 112 ? -0.486 -18.875 -0.195 1.00 85.69 112 VAL A C 1
ATOM 874 O O . VAL A 1 112 ? -1.473 -18.573 -0.863 1.00 85.69 112 VAL A O 1
ATOM 877 N N . ALA A 1 113 ? -0.106 -20.147 -0.047 1.00 86.38 113 ALA A N 1
ATOM 878 C CA . ALA A 1 113 ? -0.848 -21.258 -0.636 1.00 86.38 113 ALA A CA 1
ATOM 879 C C . ALA A 1 113 ? -2.266 -21.385 -0.050 1.00 86.38 113 ALA A C 1
ATOM 881 O O . ALA A 1 113 ? -3.213 -21.623 -0.799 1.00 86.38 113 ALA A O 1
ATOM 882 N N . LEU A 1 114 ? -2.421 -21.168 1.261 1.00 83.94 114 LEU A N 1
ATOM 883 C CA . LEU A 1 114 ? -3.714 -21.201 1.952 1.00 83.94 114 LEU A CA 1
ATOM 884 C C . LEU A 1 114 ? -4.587 -20.008 1.556 1.00 83.94 114 LEU A C 1
ATOM 886 O O . LEU A 1 114 ? -5.758 -20.189 1.227 1.00 83.94 114 LEU A O 1
ATOM 890 N N . VAL A 1 115 ? -4.002 -18.809 1.496 1.00 85.69 115 VAL A N 1
ATOM 891 C CA . VAL A 1 115 ? -4.683 -17.603 1.000 1.00 85.69 115 VAL A CA 1
ATOM 892 C C . VAL A 1 115 ? -5.163 -17.812 -0.439 1.00 85.69 115 VAL A C 1
ATOM 894 O O . VAL A 1 115 ? -6.323 -17.560 -0.753 1.00 85.69 115 VAL A O 1
ATOM 897 N N . ARG A 1 116 ? -4.313 -18.367 -1.314 1.00 85.56 116 ARG A N 1
ATOM 898 C CA . ARG A 1 116 ? -4.671 -18.671 -2.709 1.00 85.56 116 ARG A CA 1
ATOM 899 C C . ARG A 1 116 ? -5.765 -19.736 -2.826 1.00 85.56 116 ARG A C 1
ATOM 901 O O . ARG A 1 116 ? -6.543 -19.696 -3.775 1.00 85.56 116 ARG A O 1
ATOM 908 N N . ALA A 1 117 ? -5.830 -20.673 -1.883 1.0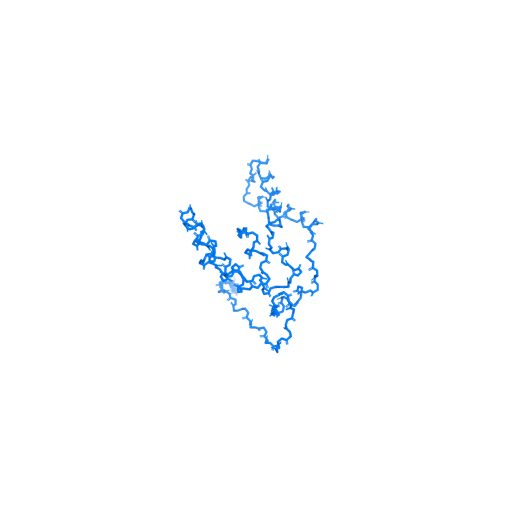0 85.94 117 ALA A N 1
ATOM 909 C CA . ALA A 1 117 ? -6.897 -21.668 -1.799 1.00 85.94 117 ALA A CA 1
ATOM 910 C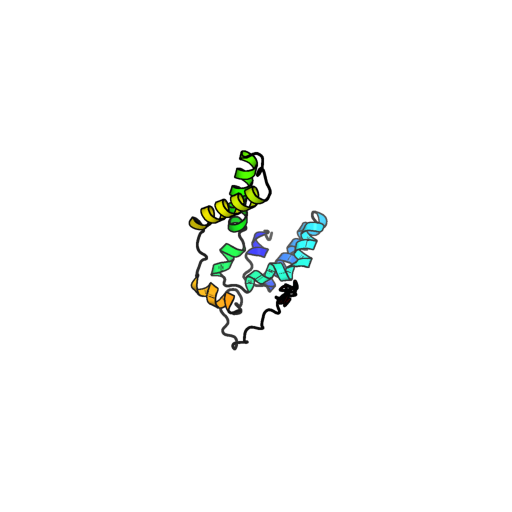 C . ALA A 1 117 ? -8.224 -21.094 -1.260 1.00 85.94 117 ALA A C 1
ATOM 912 O O . ALA A 1 117 ? -9.230 -21.802 -1.257 1.00 85.94 117 ALA A O 1
ATOM 913 N N . GLY A 1 118 ? -8.249 -19.825 -0.834 1.00 81.88 118 GLY A N 1
ATOM 914 C CA . GLY A 1 118 ? -9.433 -19.165 -0.287 1.00 81.88 118 GLY A CA 1
ATOM 915 C C . GLY A 1 118 ? -9.702 -19.498 1.181 1.00 81.88 118 GLY A C 1
ATOM 916 O O . GLY A 1 118 ? -10.847 -19.407 1.620 1.00 81.88 118 GLY A O 1
ATOM 917 N N . ALA A 1 119 ? -8.678 -19.914 1.934 1.00 81.44 119 ALA A N 1
ATOM 918 C CA . ALA A 1 119 ? -8.800 -20.099 3.374 1.00 81.44 119 ALA A CA 1
ATOM 919 C C . ALA A 1 119 ? -9.168 -18.779 4.066 1.00 81.44 119 ALA A C 1
ATOM 921 O O . ALA A 1 119 ? -8.623 -17.727 3.738 1.00 81.44 119 ALA A O 1
ATOM 922 N N . LEU A 1 120 ? -10.073 -18.853 5.043 1.00 74.62 120 LEU A N 1
ATOM 923 C CA . LEU A 1 120 ? -10.476 -17.701 5.842 1.00 74.62 120 LEU A CA 1
ATOM 924 C C . LEU A 1 120 ? -9.636 -17.638 7.119 1.00 74.62 120 LEU A C 1
ATOM 926 O O . LEU A 1 120 ? -9.593 -18.600 7.896 1.00 74.62 120 LEU A O 1
ATOM 930 N N . PHE A 1 121 ? -8.998 -16.492 7.343 1.00 77.00 121 PHE A N 1
ATOM 931 C CA . PHE A 1 121 ? -8.312 -16.184 8.591 1.00 77.00 121 PHE A CA 1
ATOM 932 C C . PHE A 1 121 ? -9.234 -15.330 9.456 1.00 77.00 121 PHE A C 1
ATOM 934 O O . PHE A 1 121 ? -9.888 -14.403 8.976 1.00 77.00 121 PHE A O 1
ATOM 941 N N . HIS A 1 122 ? -9.318 -15.667 10.738 1.00 71.19 122 HIS A N 1
ATOM 942 C CA . HIS A 1 122 ? -10.064 -14.894 11.717 1.00 71.19 122 HIS A CA 1
ATOM 943 C C . HIS A 1 122 ? -9.060 -14.207 12.639 1.00 71.19 122 HIS A C 1
ATOM 945 O O . HIS A 1 122 ? -8.296 -14.888 13.324 1.00 71.19 122 HIS A O 1
ATOM 951 N N . LYS A 1 123 ? -9.040 -12.867 12.627 1.00 68.25 123 LYS A N 1
ATOM 952 C CA . LYS A 1 123 ? -8.063 -12.046 13.369 1.00 68.25 123 LYS A CA 1
ATOM 953 C C . LYS A 1 123 ? -6.612 -12.431 13.050 1.00 68.25 123 LYS A C 1
ATOM 955 O O . LYS A 1 123 ? -5.793 -12.596 13.946 1.00 68.25 123 LYS A O 1
ATOM 960 N N . GLY A 1 124 ? -6.325 -12.694 11.775 1.00 65.88 124 GLY A N 1
ATOM 961 C CA . GLY A 1 124 ? -4.999 -13.125 11.331 1.00 65.88 124 GLY A CA 1
ATOM 962 C C . GLY A 1 124 ? -4.629 -14.585 11.621 1.00 65.88 124 GLY A C 1
ATOM 963 O O . GLY A 1 124 ? -3.631 -15.058 11.086 1.00 65.88 124 GLY A O 1
ATOM 964 N N . ASN A 1 125 ? -5.446 -15.335 12.368 1.00 69.50 125 ASN A N 1
ATOM 965 C CA . ASN A 1 125 ? -5.204 -16.749 12.658 1.00 69.50 125 ASN A CA 1
ATOM 966 C C . ASN A 1 125 ? -5.996 -17.660 11.718 1.00 69.50 125 ASN A C 1
ATOM 968 O O . ASN A 1 125 ? -7.166 -17.411 11.419 1.00 69.50 125 ASN A O 1
ATOM 972 N N . PHE A 1 126 ? -5.377 -18.757 11.273 1.00 67.50 126 PHE A N 1
ATOM 973 C CA . PHE A 1 126 ? -6.072 -19.762 10.470 1.00 67.50 126 PHE A CA 1
ATOM 974 C C . PHE A 1 126 ? -7.194 -20.400 11.296 1.00 67.50 126 PHE A C 1
ATOM 976 O O . PHE A 1 126 ? -6.947 -21.126 12.260 1.00 67.50 126 PHE A O 1
ATOM 983 N N . SER A 1 127 ? -8.440 -20.138 10.909 1.00 57.41 127 SER A N 1
ATOM 984 C CA . SER A 1 127 ? -9.595 -20.815 11.487 1.00 57.41 127 SER A CA 1
ATOM 985 C C . SER A 1 127 ? -9.885 -22.069 10.668 1.00 57.41 127 SER A C 1
ATOM 987 O O . SER A 1 127 ? -10.262 -21.976 9.501 1.00 57.41 127 SER A O 1
ATOM 989 N N . ASN A 1 128 ? -9.717 -23.251 11.264 1.00 43.53 128 ASN A N 1
ATOM 990 C CA . ASN A 1 128 ? -10.127 -24.518 10.654 1.00 43.53 128 ASN A CA 1
ATOM 991 C C . ASN A 1 128 ? -11.665 -24.638 10.687 1.00 43.53 128 ASN A C 1
ATOM 993 O O . ASN A 1 128 ? -12.224 -25.448 11.421 1.00 43.53 128 ASN A O 1
ATOM 997 N N . GLY A 1 129 ? -12.366 -23.770 9.955 1.00 50.28 129 GLY A N 1
ATOM 998 C CA . GLY A 1 129 ? -13.785 -23.938 9.647 1.00 50.28 129 GLY A CA 1
ATOM 999 C C . GLY A 1 129 ? -13.964 -25.044 8.602 1.00 50.28 129 GLY A C 1
ATOM 1000 O O . GLY A 1 129 ? -13.045 -25.274 7.812 1.00 50.28 129 GLY A O 1
ATOM 1001 N N . PRO A 1 130 ? -15.108 -25.757 8.573 1.00 40.38 130 PRO A N 1
ATOM 1002 C CA . PRO A 1 130 ? -15.294 -26.882 7.665 1.00 40.38 130 PRO A CA 1
ATOM 1003 C C . PRO A 1 130 ? -15.073 -26.406 6.231 1.00 40.38 130 PRO A C 1
ATOM 1005 O O . PRO A 1 130 ? -15.738 -25.470 5.788 1.00 40.38 130 PRO A O 1
ATOM 1008 N N . SER A 1 131 ? -14.106 -27.038 5.557 1.00 43.84 131 SER A N 1
ATOM 1009 C CA . SER A 1 131 ? -13.731 -26.851 4.153 1.00 43.84 131 SER A CA 1
ATOM 1010 C C . SER A 1 131 ? -14.940 -26.465 3.301 1.00 43.84 131 SER A C 1
ATOM 1012 O O . SER A 1 131 ? -15.726 -27.312 2.869 1.00 43.84 131 SER A O 1
ATOM 1014 N N . ARG A 1 132 ? -15.125 -25.161 3.078 1.00 42.19 132 ARG A N 1
ATOM 1015 C CA . ARG A 1 132 ? -16.086 -24.682 2.096 1.00 42.19 132 ARG A CA 1
ATOM 1016 C C . ARG A 1 132 ? -15.319 -24.645 0.791 1.00 42.19 132 ARG A C 1
ATOM 1018 O O . ARG A 1 132 ? -14.446 -23.802 0.615 1.00 42.19 132 ARG A O 1
ATOM 1025 N N . SER A 1 133 ? -15.610 -25.613 -0.077 1.00 38.03 133 SER A N 1
ATOM 1026 C CA . SER A 1 133 ? -15.029 -25.722 -1.416 1.00 38.03 133 SER A CA 1
ATOM 1027 C C . SER A 1 133 ? -14.949 -24.338 -2.077 1.00 38.03 133 SER A C 1
ATOM 1029 O O . SER A 1 133 ? -15.958 -23.616 -2.028 1.00 38.03 133 SER A O 1
ATOM 1031 N N . PRO A 1 134 ? -13.813 -23.959 -2.694 1.00 42.16 134 PRO A N 1
ATOM 1032 C CA . PRO A 1 134 ? -13.657 -22.640 -3.289 1.00 42.16 134 PRO A CA 1
ATOM 1033 C C . PRO A 1 134 ? -14.804 -22.395 -4.266 1.00 42.16 134 PRO A C 1
ATOM 1035 O O . PRO A 1 134 ? -15.016 -23.185 -5.190 1.00 42.16 134 PRO A O 1
ATOM 1038 N N . ARG A 1 135 ? -15.578 -21.321 -4.061 1.00 39.25 135 ARG A N 1
ATOM 1039 C CA . ARG A 1 135 ? -16.525 -20.902 -5.095 1.00 39.25 135 ARG A CA 1
ATOM 1040 C C . ARG A 1 135 ? -15.696 -20.498 -6.312 1.00 39.25 135 ARG A C 1
ATOM 1042 O O . ARG A 1 135 ? -14.751 -19.726 -6.142 1.00 39.25 135 ARG A O 1
ATOM 1049 N N . PRO A 1 136 ? -16.005 -21.005 -7.516 1.00 33.38 136 PRO A N 1
ATOM 1050 C CA . PRO A 1 136 ? -15.317 -20.547 -8.705 1.00 33.38 136 PRO A CA 1
ATOM 1051 C C . PRO A 1 136 ? -15.518 -19.037 -8.800 1.00 33.38 136 PRO A C 1
ATOM 1053 O O . PRO A 1 136 ? -16.645 -18.544 -8.741 1.00 33.38 136 PRO A O 1
ATOM 1056 N N . ILE A 1 137 ? -14.409 -18.309 -8.906 1.00 42.09 137 ILE A N 1
ATOM 1057 C CA . ILE A 1 137 ? -14.406 -16.919 -9.342 1.00 42.09 137 ILE A CA 1
ATOM 1058 C C . ILE A 1 137 ? -15.100 -16.882 -10.705 1.00 42.09 137 ILE A C 1
ATOM 1060 O O . ILE A 1 137 ? -14.522 -17.267 -11.721 1.00 42.09 137 ILE A O 1
ATOM 1064 N N . THR A 1 138 ? -16.379 -16.505 -10.723 1.00 34.62 138 THR A N 1
ATOM 1065 C CA . THR A 1 138 ? -17.129 -16.268 -11.956 1.00 34.62 138 THR A CA 1
ATOM 1066 C C . THR A 1 138 ? -16.399 -15.165 -12.703 1.00 34.62 138 THR A C 1
ATOM 1068 O O . THR A 1 138 ? -16.467 -13.994 -12.335 1.00 34.62 138 THR A O 1
ATOM 1071 N N . GLY A 1 139 ? -15.621 -15.573 -13.705 1.00 33.88 139 GLY A N 1
ATOM 1072 C CA . GLY A 1 139 ? -14.803 -14.684 -14.506 1.00 33.88 139 GLY A CA 1
ATOM 1073 C C . GLY A 1 139 ? -15.653 -13.573 -15.103 1.00 33.88 139 GLY A C 1
ATOM 1074 O O . GLY A 1 139 ? -16.685 -13.826 -15.729 1.00 33.88 139 GLY A O 1
ATOM 1075 N N . HIS A 1 140 ? -15.182 -12.342 -14.920 1.00 40.00 140 HIS A N 1
ATOM 1076 C CA . HIS A 1 140 ? -15.642 -11.194 -15.679 1.00 40.00 140 HIS A CA 1
ATOM 1077 C C . HIS A 1 140 ? -15.651 -11.529 -17.178 1.00 40.00 140 HIS A C 1
ATOM 1079 O O . HIS A 1 140 ? -14.740 -12.174 -17.701 1.00 40.00 140 HIS A O 1
ATOM 1085 N N . ALA A 1 141 ? -16.739 -11.111 -17.823 1.00 36.81 141 ALA A N 1
ATOM 1086 C CA . ALA A 1 141 ? -17.114 -11.327 -19.212 1.00 36.81 141 ALA A CA 1
ATOM 1087 C C . ALA A 1 141 ? -15.946 -11.606 -20.179 1.00 36.81 141 ALA A C 1
ATOM 1089 O O . ALA A 1 141 ? -15.143 -10.738 -20.521 1.00 36.81 141 ALA A O 1
ATOM 1090 N N . ARG A 1 142 ? -15.925 -12.836 -20.700 1.00 33.50 142 ARG A N 1
ATOM 1091 C CA . ARG A 1 142 ? -15.134 -13.245 -21.861 1.00 33.50 142 ARG A CA 1
ATOM 1092 C C . ARG A 1 142 ? -15.590 -12.447 -23.085 1.00 33.50 142 ARG A C 1
ATOM 1094 O O . ARG A 1 142 ? -16.583 -12.811 -23.714 1.00 33.50 142 ARG A O 1
ATOM 1101 N N . ILE A 1 143 ? -14.849 -11.405 -23.462 1.00 36.50 143 ILE A N 1
ATOM 1102 C CA . ILE A 1 143 ? -14.963 -10.803 -24.795 1.00 36.50 143 ILE A CA 1
ATOM 1103 C C . ILE A 1 143 ? -14.538 -11.871 -25.811 1.00 36.50 143 ILE A C 1
ATOM 1105 O O . ILE A 1 143 ? -13.355 -12.149 -25.997 1.00 36.50 143 ILE A O 1
ATOM 1109 N N . ARG A 1 144 ? -15.517 -12.530 -26.441 1.00 32.47 144 ARG A N 1
ATOM 1110 C CA . ARG A 1 144 ? -15.288 -13.390 -27.607 1.00 32.47 144 ARG A CA 1
ATOM 1111 C C . ARG A 1 144 ? -15.051 -12.496 -28.823 1.00 32.47 144 ARG A C 1
ATOM 1113 O O . ARG A 1 144 ? -15.985 -12.168 -29.547 1.00 32.47 144 ARG A O 1
ATOM 1120 N N . GLY A 1 145 ? -13.794 -12.132 -29.057 1.00 31.67 145 GLY A N 1
ATOM 1121 C CA . GLY A 1 145 ? -13.334 -11.745 -30.387 1.00 31.67 145 GLY A CA 1
ATOM 1122 C C . GLY A 1 145 ? -13.350 -12.978 -31.289 1.00 31.67 145 GLY A C 1
ATOM 1123 O O . GLY A 1 145 ? -12.593 -13.923 -31.080 1.00 31.67 145 GLY A O 1
ATOM 1124 N N . ARG A 1 146 ? -14.275 -12.994 -32.247 1.00 31.20 146 ARG A N 1
ATOM 1125 C CA . ARG A 1 146 ? -14.441 -14.019 -33.279 1.00 31.20 146 ARG A CA 1
ATOM 1126 C C . ARG A 1 146 ? -13.213 -14.015 -34.196 1.00 31.20 146 ARG A C 1
ATOM 1128 O O . ARG A 1 146 ? -13.123 -13.180 -35.086 1.00 31.20 146 ARG A O 1
ATOM 1135 N N . LEU A 1 147 ? -12.283 -14.946 -33.994 1.00 32.81 147 LEU A N 1
ATOM 1136 C CA . LEU A 1 147 ? -11.288 -15.288 -35.012 1.00 32.81 147 LEU A CA 1
ATOM 1137 C C . LEU A 1 147 ? -12.012 -16.067 -36.117 1.00 32.81 147 LEU A C 1
ATOM 1139 O O . LEU A 1 147 ? -12.332 -17.242 -35.955 1.00 32.81 147 LEU A O 1
ATOM 1143 N N . THR A 1 148 ? -12.341 -15.396 -37.217 1.00 39.91 148 THR A N 1
ATOM 1144 C CA . THR A 1 148 ? -12.748 -16.063 -38.455 1.00 39.91 148 THR A CA 1
ATOM 1145 C C . THR A 1 148 ? -11.495 -16.592 -39.142 1.00 39.91 148 THR A C 1
ATOM 1147 O O . THR A 1 148 ? -10.680 -15.812 -39.628 1.00 39.91 148 THR A O 1
ATOM 1150 N N . ASN A 1 149 ? -11.339 -17.914 -39.158 1.00 33.12 149 ASN A N 1
ATOM 1151 C CA . ASN A 1 149 ? -10.370 -18.605 -40.001 1.00 33.12 149 ASN A CA 1
ATOM 1152 C C . ASN A 1 149 ? -10.865 -18.546 -41.463 1.00 33.12 149 ASN A C 1
ATOM 1154 O O . ASN A 1 149 ? -12.012 -18.944 -41.694 1.00 33.12 149 ASN A O 1
ATOM 1158 N N . PRO A 1 150 ? -10.086 -18.052 -42.441 1.00 39.16 150 PRO A N 1
ATOM 1159 C CA . PRO A 1 150 ? -10.468 -18.150 -43.844 1.00 39.16 150 PRO A CA 1
ATOM 1160 C C . PRO A 1 150 ? -10.328 -19.604 -44.304 1.00 39.16 150 PRO A C 1
ATOM 1162 O O . PRO A 1 150 ? -9.257 -20.201 -44.217 1.00 39.16 150 PRO A O 1
ATOM 1165 N N . GLN A 1 151 ? -11.438 -20.187 -44.759 1.00 40.03 151 GLN A N 1
ATOM 1166 C CA . GLN A 1 151 ? -11.426 -21.500 -45.384 1.00 40.03 151 GLN A CA 1
ATOM 1167 C C . GLN A 1 151 ? -10.693 -21.452 -46.724 1.00 40.03 151 GLN A C 1
ATOM 1169 O O . GLN A 1 151 ? -10.958 -20.600 -47.572 1.00 40.03 151 GLN A O 1
ATOM 1174 N N . SER A 1 152 ? -9.814 -22.433 -46.900 1.00 45.81 152 SER A N 1
ATOM 1175 C CA . SER A 1 152 ? -9.373 -22.957 -48.183 1.00 45.81 152 SER A CA 1
ATOM 1176 C C . SER A 1 152 ? -10.582 -23.267 -49.066 1.00 45.81 152 SER A C 1
ATOM 1178 O O . SER A 1 152 ? -11.369 -24.157 -48.746 1.00 45.81 152 SER A O 1
ATOM 1180 N N . THR A 1 153 ? -10.713 -22.557 -50.179 1.00 41.31 153 THR A N 1
ATOM 1181 C CA . THR A 1 153 ? -11.545 -22.987 -51.302 1.00 41.31 153 THR A CA 1
ATOM 1182 C C . THR A 1 153 ? -10.600 -23.381 -52.426 1.00 41.31 153 THR A C 1
ATOM 1184 O O . THR A 1 153 ? -9.813 -22.570 -52.907 1.00 41.31 153 THR A O 1
ATOM 1187 N N . GLY A 1 154 ? -10.616 -24.675 -52.751 1.00 33.03 154 GLY A N 1
ATOM 1188 C CA . GLY A 1 154 ? -10.036 -25.190 -53.979 1.00 33.03 154 GLY A CA 1
ATOM 1189 C C . GLY A 1 154 ? -10.817 -24.631 -55.160 1.00 33.03 154 GLY A C 1
ATOM 1190 O O . GLY A 1 154 ? -12.046 -24.586 -55.128 1.00 33.03 154 GLY A O 1
ATOM 1191 N N . PHE A 1 155 ? -10.084 -24.176 -56.166 1.00 32.97 155 PHE A N 1
ATOM 1192 C CA . PHE A 1 155 ? -10.617 -23.828 -57.469 1.00 32.97 155 PHE A CA 1
ATOM 1193 C C . PHE A 1 155 ? -10.005 -24.826 -58.451 1.00 32.97 155 PHE A C 1
ATOM 1195 O O . PHE A 1 155 ? -8.829 -24.722 -58.796 1.00 32.97 155 PHE A O 1
ATOM 1202 N N . ASP A 1 156 ? -10.793 -25.848 -58.784 1.00 38.69 156 ASP A N 1
ATOM 1203 C CA . ASP A 1 156 ? -10.637 -26.600 -60.023 1.00 38.69 156 ASP A CA 1
ATOM 1204 C C . ASP A 1 156 ? -10.821 -25.621 -61.184 1.00 38.69 156 ASP A C 1
ATOM 1206 O O . ASP A 1 156 ? -11.834 -24.925 -61.235 1.00 38.69 156 ASP A O 1
ATOM 1210 N N . ASP A 1 157 ? -9.894 -25.617 -62.139 1.00 36.62 157 ASP A N 1
ATOM 1211 C CA . ASP A 1 157 ? -10.300 -25.472 -63.532 1.00 36.62 157 ASP A CA 1
ATOM 1212 C C . ASP A 1 157 ? -9.371 -26.282 -64.438 1.00 36.62 157 ASP A C 1
ATOM 1214 O O . ASP A 1 157 ? -8.143 -26.182 -64.379 1.00 36.62 157 ASP A O 1
ATOM 1218 N N . SER A 1 158 ? -10.003 -27.139 -65.229 1.00 41.62 158 SER A N 1
ATOM 1219 C CA . SER A 1 158 ? -9.405 -27.933 -66.291 1.00 41.62 158 SER A CA 1
ATOM 1220 C C . SER A 1 158 ? -9.733 -27.248 -67.607 1.00 41.62 158 SER A C 1
ATOM 1222 O O . SER A 1 158 ? -10.910 -27.193 -67.954 1.00 41.62 158 SER A O 1
ATOM 1224 N N . SER A 1 159 ? -8.719 -26.794 -68.349 1.00 41.81 159 SER A N 1
ATOM 1225 C CA . SER A 1 159 ? -8.595 -26.819 -69.825 1.00 41.81 1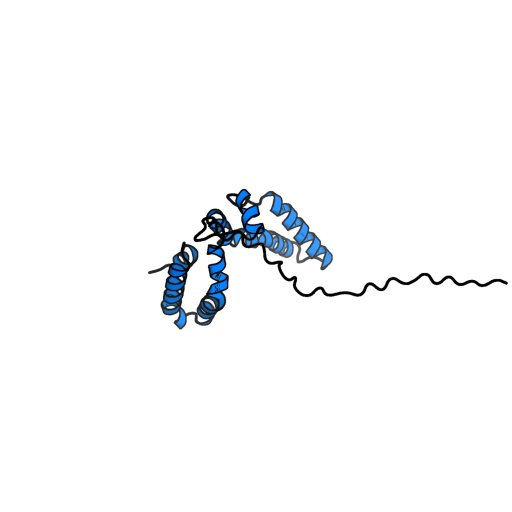59 SER A CA 1
ATOM 1226 C C . SER A 1 159 ? -7.339 -26.078 -70.270 1.00 41.81 159 SER A C 1
ATOM 1228 O O . SER A 1 159 ? -7.082 -24.977 -69.737 1.00 41.81 159 SER A O 1
#

Sequence (159 aa):
MPTPGEIDLAEDIDKAQVAIKAFEIDYAVKYPKAVAKITDDADVLLEFIRYPAEHWIHLHTTNPIESTFATVRLRTKVTKGPGSRAAGLAMAYKLTEAAQARWRAVDSPHLVALVRAGALFHKGNFSNGPSRSPRPITGHARIRGRLTNPQSTGFDDSS

Radius of gyration: 24.79 Å; chains: 1; bounding box: 34×48×91 Å